Protein AF-A0A957NR71-F1 (afdb_monomer_lite)

Structure (mmCIF, N/CA/C/O backbone):
data_AF-A0A957NR71-F1
#
_entry.id   AF-A0A957NR71-F1
#
loop_
_atom_site.group_PDB
_atom_site.id
_atom_site.type_symbol
_atom_site.label_atom_id
_atom_site.label_alt_id
_atom_site.label_comp_id
_atom_site.label_asym_id
_atom_site.label_entity_id
_atom_site.label_seq_id
_atom_site.pdbx_PDB_ins_code
_atom_site.Cartn_x
_atom_site.Cartn_y
_atom_site.Cartn_z
_atom_site.occupancy
_atom_site.B_iso_or_equiv
_atom_site.auth_seq_id
_atom_site.auth_comp_id
_atom_site.auth_asym_id
_atom_site.auth_atom_id
_atom_site.pdbx_PDB_model_num
ATOM 1 N N . GLY A 1 1 ? 24.759 -3.465 -72.341 1.00 40.12 1 GLY A N 1
ATOM 2 C CA . GLY A 1 1 ? 25.547 -2.951 -71.209 1.00 40.12 1 GLY A CA 1
ATOM 3 C C . GLY A 1 1 ? 24.730 -1.891 -70.514 1.00 40.12 1 GLY A C 1
ATOM 4 O O . GLY A 1 1 ? 24.285 -0.972 -71.186 1.00 40.12 1 GLY A O 1
ATOM 5 N N . ASN A 1 2 ? 24.469 -2.071 -69.220 1.00 35.75 2 ASN A N 1
ATOM 6 C CA . ASN A 1 2 ? 23.725 -1.130 -68.383 1.00 35.75 2 ASN A CA 1
ATOM 7 C C . ASN A 1 2 ? 24.600 0.090 -68.054 1.00 35.75 2 ASN A C 1
ATOM 9 O O . ASN A 1 2 ? 25.720 -0.088 -67.586 1.00 35.75 2 ASN A O 1
ATOM 13 N N . GLY A 1 3 ? 24.072 1.302 -68.235 1.00 39.28 3 GLY A N 1
ATOM 14 C CA . GLY A 1 3 ? 24.630 2.541 -67.687 1.00 39.28 3 GLY A CA 1
ATOM 15 C C . GLY A 1 3 ? 23.554 3.237 -66.857 1.00 39.28 3 GLY A C 1
ATOM 16 O O . GLY A 1 3 ? 22.560 3.696 -67.410 1.00 39.28 3 GLY A O 1
ATOM 17 N N . GLN A 1 4 ? 23.707 3.208 -65.532 1.00 45.47 4 GLN A N 1
ATOM 18 C CA . GLN A 1 4 ? 22.752 3.729 -64.554 1.00 45.47 4 GLN A CA 1
ATOM 19 C C . GLN A 1 4 ? 22.845 5.252 -64.398 1.00 45.47 4 GLN A C 1
ATOM 21 O O . GLN A 1 4 ? 23.908 5.856 -64.508 1.00 45.47 4 GLN A O 1
ATOM 26 N N . ASN A 1 5 ? 21.675 5.823 -64.127 1.00 45.16 5 ASN A N 1
ATOM 27 C CA . ASN A 1 5 ? 21.348 7.236 -64.038 1.00 45.16 5 ASN A CA 1
ATOM 28 C C . ASN A 1 5 ? 21.667 7.850 -62.662 1.00 45.16 5 ASN A C 1
ATOM 30 O O . ASN A 1 5 ? 21.462 7.205 -61.639 1.00 45.16 5 ASN A O 1
ATOM 34 N N . GLY A 1 6 ? 22.044 9.134 -62.681 1.00 41.41 6 GLY A N 1
ATOM 35 C CA . GLY A 1 6 ? 21.595 10.195 -61.763 1.00 41.41 6 GLY A CA 1
ATOM 36 C C . GLY A 1 6 ? 21.747 9.995 -60.252 1.00 41.41 6 GLY A C 1
ATOM 37 O O . GLY A 1 6 ? 20.834 9.513 -59.588 1.00 41.41 6 GLY A O 1
ATOM 38 N N . VAL A 1 7 ? 22.834 10.524 -59.687 1.00 47.12 7 VAL A N 1
ATOM 39 C CA . VAL A 1 7 ? 22.955 10.807 -58.248 1.00 47.12 7 VAL A CA 1
ATOM 40 C C . VAL A 1 7 ? 22.204 12.100 -57.900 1.00 47.12 7 VAL A C 1
ATOM 42 O O . VAL A 1 7 ? 22.703 13.200 -58.116 1.00 47.12 7 VAL A O 1
ATOM 45 N N . ASN A 1 8 ? 20.989 11.971 -57.361 1.00 46.91 8 ASN A N 1
ATOM 46 C CA . ASN A 1 8 ? 20.320 13.046 -56.626 1.00 46.91 8 ASN A CA 1
ATOM 47 C C . ASN A 1 8 ? 20.727 12.942 -55.153 1.00 46.91 8 ASN A C 1
ATOM 49 O O . ASN A 1 8 ? 20.275 12.047 -54.438 1.00 46.91 8 ASN A O 1
ATOM 53 N N . GLY A 1 9 ? 21.602 13.851 -54.724 1.00 48.91 9 GLY A N 1
ATOM 54 C CA . GLY A 1 9 ? 21.964 14.037 -53.325 1.00 48.91 9 GLY A CA 1
ATOM 55 C C . GLY A 1 9 ? 20.762 14.544 -52.540 1.00 48.91 9 GLY A C 1
ATOM 56 O O . GLY A 1 9 ? 20.381 15.705 -52.651 1.00 48.91 9 GLY A O 1
ATOM 57 N N . ASN A 1 10 ? 20.170 13.652 -51.754 1.00 46.59 10 ASN A N 1
ATOM 58 C CA . ASN A 1 10 ? 19.186 13.980 -50.735 1.00 46.59 10 ASN A CA 1
ATOM 59 C C . ASN A 1 10 ? 19.674 13.367 -49.413 1.00 46.59 10 ASN A C 1
ATOM 61 O O . ASN A 1 10 ? 19.069 12.448 -48.868 1.00 46.59 10 ASN A O 1
ATOM 65 N N . GLU A 1 11 ? 20.822 13.839 -48.919 1.00 46.12 11 GLU A N 1
ATOM 66 C CA . GLU A 1 11 ? 21.321 13.523 -47.574 1.00 46.12 11 GLU A CA 1
ATOM 67 C C . GLU A 1 11 ? 20.534 14.344 -46.548 1.00 46.12 11 GLU A C 1
ATOM 69 O O . GLU A 1 11 ? 20.989 15.330 -45.972 1.00 46.12 11 GLU A O 1
ATOM 74 N N . SER A 1 12 ? 19.282 13.935 -46.362 1.00 50.47 12 SER A N 1
ATOM 75 C CA . SER A 1 12 ? 18.466 14.357 -45.234 1.00 50.47 12 SER A CA 1
ATOM 76 C C . SER A 1 12 ? 18.948 13.618 -43.987 1.00 50.47 12 SER A C 1
ATOM 78 O O . SER A 1 12 ? 18.717 12.423 -43.843 1.00 50.47 12 SER A O 1
ATOM 80 N N . ALA A 1 13 ? 19.640 14.361 -43.125 1.00 52.66 13 ALA A N 1
ATOM 81 C CA . ALA A 1 13 ? 19.709 14.217 -41.673 1.00 52.66 13 ALA A CA 1
ATOM 82 C C . ALA A 1 13 ? 19.408 12.814 -41.102 1.00 52.66 13 ALA A C 1
ATOM 84 O O . ALA A 1 13 ? 18.281 12.531 -40.690 1.00 52.66 13 ALA A O 1
ATOM 85 N N . ASP A 1 14 ? 20.447 11.989 -40.933 1.00 45.03 14 ASP A N 1
ATOM 86 C CA . ASP A 1 14 ? 20.426 10.918 -39.931 1.00 45.03 14 ASP A CA 1
ATOM 87 C C . ASP A 1 14 ? 20.508 11.558 -38.537 1.00 45.03 14 ASP A C 1
ATOM 89 O O . ASP A 1 14 ? 21.548 11.637 -37.885 1.00 45.03 14 ASP A O 1
ATOM 93 N N . ASN A 1 15 ? 19.375 12.084 -38.078 1.00 49.25 15 ASN A N 1
ATOM 94 C CA . ASN A 1 15 ? 19.138 12.253 -36.660 1.00 49.25 15 ASN A CA 1
ATOM 95 C C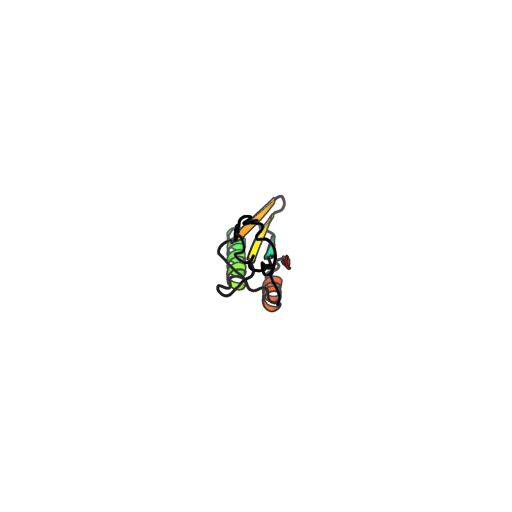 . ASN A 1 15 ? 18.816 10.854 -36.124 1.00 49.25 15 ASN A C 1
ATOM 97 O O . ASN A 1 15 ? 17.650 10.478 -35.996 1.00 49.25 15 ASN A O 1
ATOM 101 N N . GLY A 1 16 ? 19.865 10.069 -35.863 1.00 42.72 16 GLY A N 1
ATOM 102 C CA . GLY A 1 16 ? 19.822 8.739 -35.259 1.00 42.72 16 GLY A CA 1
ATOM 103 C C . GLY A 1 16 ? 19.313 8.753 -33.812 1.00 42.72 16 GLY A C 1
ATOM 104 O O . GLY A 1 16 ? 19.928 8.192 -32.906 1.00 42.72 16 GLY A O 1
ATOM 105 N N . SER A 1 17 ? 18.152 9.361 -33.576 1.00 51.25 17 SER A N 1
ATOM 106 C CA . SER A 1 17 ? 17.313 9.202 -32.393 1.00 51.25 17 SER A CA 1
ATOM 107 C C . SER A 1 17 ? 16.616 7.841 -32.458 1.00 51.25 17 SER A C 1
ATOM 109 O O . SER A 1 17 ? 15.400 7.720 -32.528 1.00 51.25 17 SER A O 1
ATOM 111 N N . SER A 1 18 ? 17.412 6.775 -32.465 1.00 50.53 18 SER A N 1
ATOM 112 C CA . SER A 1 18 ? 16.949 5.395 -32.327 1.00 50.53 18 SER A CA 1
ATOM 113 C C . SER A 1 18 ? 17.766 4.671 -31.264 1.00 50.53 18 SER A C 1
ATOM 115 O O . SER A 1 18 ? 18.133 3.506 -31.401 1.00 50.53 18 SER A O 1
ATOM 117 N N . ARG A 1 19 ? 17.945 5.311 -30.100 1.00 51.38 19 ARG A N 1
ATOM 118 C CA . ARG A 1 19 ? 18.028 4.548 -28.846 1.00 51.38 19 ARG A CA 1
ATOM 119 C C . ARG A 1 19 ? 16.631 4.064 -28.501 1.00 51.38 19 ARG A C 1
ATOM 121 O O . ARG A 1 19 ? 15.983 4.585 -27.603 1.00 51.38 19 ARG A O 1
ATOM 128 N N . LYS A 1 20 ? 16.195 3.091 -29.308 1.00 49.88 20 LYS A N 1
ATOM 129 C CA . LYS A 1 20 ? 15.312 1.977 -28.982 1.00 49.88 20 LYS A CA 1
ATOM 130 C C . LYS A 1 20 ? 14.613 2.243 -27.661 1.00 49.88 20 LYS A C 1
ATOM 132 O O . LYS A 1 20 ? 15.156 1.890 -26.614 1.00 49.88 20 LYS A O 1
ATOM 137 N N . GLY A 1 21 ? 13.463 2.919 -27.740 1.00 48.00 21 GLY A N 1
ATOM 138 C CA . GLY A 1 21 ? 12.513 3.013 -26.645 1.00 48.00 21 GLY A CA 1
ATOM 139 C C . GLY A 1 21 ? 12.366 1.602 -26.115 1.00 48.00 21 GLY A C 1
ATOM 140 O O . GLY A 1 21 ? 11.771 0.737 -26.760 1.00 48.00 21 GLY A O 1
ATOM 141 N N . ARG A 1 22 ? 13.078 1.331 -25.019 1.00 52.97 22 ARG A N 1
ATOM 142 C CA . ARG A 1 22 ? 13.051 0.058 -24.327 1.00 52.97 22 ARG A CA 1
ATOM 143 C C . ARG A 1 22 ? 11.589 -0.060 -23.998 1.00 52.97 22 ARG A C 1
ATOM 145 O O . ARG A 1 22 ? 11.142 0.755 -23.198 1.00 52.97 22 ARG A O 1
ATOM 152 N N . LYS A 1 23 ? 10.864 -0.947 -24.705 1.00 50.12 23 LYS A N 1
ATOM 153 C CA . LYS A 1 23 ? 9.464 -1.279 -24.426 1.00 50.12 23 LYS A CA 1
ATOM 154 C C . LYS A 1 23 ? 9.343 -1.168 -22.924 1.00 50.12 23 LYS A C 1
ATOM 156 O O . LYS A 1 23 ? 10.013 -1.935 -22.226 1.00 50.12 23 LYS A O 1
ATOM 161 N N . THR A 1 24 ? 8.672 -0.122 -22.455 1.00 54.69 24 THR A N 1
ATOM 162 C CA . THR A 1 24 ? 8.422 0.053 -21.039 1.00 54.69 24 THR A CA 1
ATOM 163 C C . THR A 1 24 ? 7.587 -1.164 -20.735 1.00 54.69 24 THR A C 1
ATOM 165 O O . THR A 1 24 ? 6.428 -1.232 -21.122 1.00 54.69 24 THR A O 1
ATOM 168 N N . VAL A 1 25 ? 8.227 -2.216 -20.230 1.00 57.06 25 VAL A N 1
ATOM 169 C CA . VAL A 1 25 ? 7.516 -3.342 -19.651 1.00 57.06 25 VAL A CA 1
ATOM 170 C C . VAL A 1 25 ? 6.668 -2.639 -18.616 1.00 57.06 25 VAL A C 1
ATOM 172 O O . VAL A 1 25 ? 7.264 -2.016 -17.740 1.00 57.06 25 VAL A O 1
ATOM 175 N N . ASN A 1 26 ? 5.355 -2.550 -18.846 1.00 58.75 26 ASN A N 1
ATOM 176 C CA . ASN A 1 26 ? 4.441 -1.774 -18.019 1.00 58.75 26 ASN A CA 1
ATOM 177 C C . ASN A 1 26 ? 4.694 -2.204 -16.577 1.00 58.75 26 ASN A C 1
ATOM 179 O O . ASN A 1 26 ? 4.303 -3.305 -16.190 1.00 58.75 26 ASN A O 1
ATOM 183 N N . ALA A 1 27 ? 5.480 -1.409 -15.851 1.00 68.25 27 ALA A N 1
ATOM 184 C CA . ALA A 1 27 ? 5.894 -1.746 -14.509 1.00 68.25 27 ALA A CA 1
ATOM 185 C C . ALA A 1 27 ? 4.629 -1.579 -13.694 1.00 68.25 27 ALA A C 1
ATOM 187 O O . ALA A 1 27 ? 4.141 -0.456 -13.541 1.00 68.25 27 ALA A O 1
ATOM 188 N N . ARG A 1 28 ? 4.055 -2.710 -13.289 1.00 82.50 28 ARG A N 1
ATOM 189 C CA . ARG A 1 28 ? 2.802 -2.712 -12.555 1.00 82.50 28 ARG A CA 1
ATOM 190 C C . ARG A 1 28 ? 3.030 -1.944 -11.267 1.00 82.50 28 ARG A C 1
ATOM 192 O O . ARG A 1 28 ? 4.109 -2.028 -10.670 1.00 82.50 28 ARG A O 1
ATOM 199 N N . THR A 1 29 ? 2.046 -1.155 -10.871 1.00 84.94 29 THR A N 1
ATOM 200 C CA . THR A 1 29 ? 2.133 -0.385 -9.635 1.00 84.94 29 THR A CA 1
ATOM 201 C C . THR A 1 29 ? 1.164 -0.969 -8.628 1.00 84.94 29 THR A C 1
ATOM 203 O O . THR A 1 29 ? -0.048 -0.929 -8.811 1.00 84.94 29 THR A O 1
ATOM 206 N N . LEU A 1 30 ? 1.710 -1.520 -7.548 1.00 87.69 30 LEU A N 1
ATOM 207 C CA . LEU A 1 30 ? 0.931 -2.009 -6.423 1.00 87.69 30 LEU A CA 1
ATOM 208 C C . LEU A 1 30 ? 0.519 -0.827 -5.545 1.00 87.69 30 LEU A C 1
ATOM 210 O O . LEU A 1 30 ? 1.366 -0.161 -4.952 1.00 87.69 30 LEU A O 1
ATOM 214 N N . GLN A 1 31 ? -0.772 -0.556 -5.446 1.00 89.94 31 GLN A N 1
ATOM 215 C CA . GLN A 1 31 ? -1.322 0.407 -4.505 1.00 89.94 31 GLN A CA 1
ATOM 216 C C . GLN A 1 31 ? -1.838 -0.335 -3.273 1.00 89.94 31 GLN A C 1
ATOM 218 O O . GLN A 1 31 ? -2.770 -1.129 -3.369 1.00 89.94 31 GLN A O 1
ATOM 223 N N . ILE A 1 32 ? -1.235 -0.056 -2.118 1.00 89.38 32 ILE A N 1
ATOM 224 C CA . ILE A 1 32 ? -1.654 -0.598 -0.828 1.00 89.38 32 ILE A CA 1
ATOM 225 C C . ILE A 1 32 ? -2.346 0.512 -0.051 1.00 89.38 32 ILE A C 1
ATOM 227 O O . ILE A 1 32 ? -1.690 1.460 0.371 1.00 89.38 32 ILE A O 1
ATOM 231 N N . THR A 1 33 ? -3.649 0.398 0.169 1.00 89.25 33 THR A N 1
ATOM 232 C CA . THR A 1 33 ? -4.428 1.376 0.929 1.00 89.25 33 THR A CA 1
ATOM 233 C C . THR A 1 33 ? -4.784 0.810 2.293 1.00 89.25 33 THR A C 1
ATOM 235 O O . THR A 1 33 ? -5.337 -0.282 2.395 1.00 89.25 33 THR A O 1
ATOM 238 N N . PHE A 1 34 ? -4.525 1.549 3.370 1.00 88.12 34 PHE A N 1
ATOM 239 C CA . PHE A 1 34 ? -5.024 1.158 4.686 1.00 88.12 34 PHE A CA 1
ATOM 240 C C . PHE A 1 34 ? -5.516 2.340 5.509 1.00 88.12 34 PHE A C 1
ATOM 242 O O . PHE A 1 34 ? -5.036 3.468 5.387 1.00 88.12 34 PHE A O 1
ATOM 249 N N . GLN A 1 35 ? -6.512 2.061 6.348 1.00 85.19 35 GLN A N 1
ATOM 250 C CA . GLN A 1 35 ? -7.142 3.044 7.220 1.00 85.19 35 GLN A CA 1
ATOM 251 C C . GLN A 1 35 ? -6.259 3.304 8.441 1.00 85.19 35 GLN A C 1
ATOM 253 O O . GLN A 1 35 ? -5.894 2.374 9.169 1.00 85.19 35 GLN A O 1
ATOM 258 N N . ARG A 1 36 ? -5.940 4.578 8.678 1.00 80.75 36 ARG A N 1
ATOM 259 C CA . ARG A 1 36 ? -5.246 5.018 9.886 1.00 80.75 36 ARG A CA 1
ATOM 260 C C . ARG A 1 36 ? -6.099 4.704 11.101 1.00 80.75 36 ARG A C 1
ATOM 262 O O . ARG A 1 36 ? -7.265 5.077 11.180 1.00 80.75 36 ARG A O 1
ATOM 269 N N . THR A 1 37 ? -5.487 4.057 12.080 1.00 73.69 37 THR A N 1
ATOM 270 C CA . THR A 1 37 ? -6.164 3.671 13.326 1.00 73.69 37 THR A CA 1
ATOM 271 C C . THR A 1 37 ? -6.230 4.806 14.349 1.00 73.69 37 THR A C 1
ATOM 273 O O . THR A 1 37 ? -6.771 4.629 15.436 1.00 73.69 37 THR A O 1
ATOM 276 N N . GLY A 1 38 ? -5.644 5.964 14.029 1.00 74.00 38 GLY A N 1
ATOM 277 C CA . GLY A 1 38 ? -5.480 7.088 14.954 1.00 74.00 38 GLY A CA 1
ATOM 278 C C . GLY A 1 38 ? -4.298 6.917 15.913 1.00 74.00 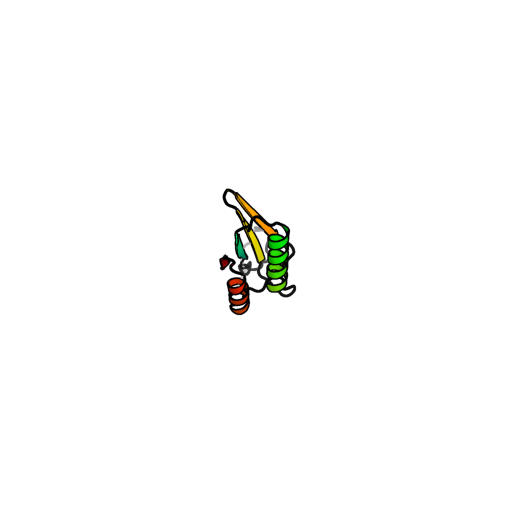38 GLY A C 1
ATOM 279 O O . GLY A 1 38 ? -3.939 7.864 16.606 1.00 74.00 38 GLY A O 1
ATOM 280 N N . ASN A 1 39 ? -3.644 5.751 15.914 1.00 83.00 39 ASN A N 1
ATOM 281 C CA . ASN A 1 39 ? -2.439 5.489 16.688 1.00 83.00 39 ASN A CA 1
ATOM 282 C C . ASN A 1 39 ? -1.222 5.428 15.751 1.00 83.00 39 ASN A C 1
ATOM 284 O O . ASN A 1 39 ? -1.034 4.461 15.012 1.00 83.00 39 ASN A O 1
ATOM 288 N N . LEU A 1 40 ? -0.393 6.476 15.802 1.00 82.25 40 LEU A N 1
ATOM 289 C CA . LEU A 1 40 ? 0.772 6.634 14.930 1.00 82.25 40 LEU A CA 1
ATOM 290 C C . LEU A 1 40 ? 1.763 5.473 15.061 1.00 82.25 40 LEU A C 1
ATOM 292 O O . LEU A 1 40 ? 2.322 5.043 14.058 1.00 82.25 40 LEU A O 1
ATOM 296 N N . GLU A 1 41 ? 1.977 4.955 16.270 1.00 86.25 41 GLU A N 1
ATOM 297 C CA . GLU A 1 41 ? 2.919 3.858 16.507 1.00 86.25 41 GLU A CA 1
ATOM 298 C C . GLU A 1 41 ? 2.429 2.565 15.856 1.00 86.25 41 GLU A C 1
ATOM 300 O O . GLU A 1 41 ? 3.194 1.895 15.162 1.00 86.25 41 GLU A O 1
ATOM 305 N N . ARG A 1 42 ? 1.131 2.260 15.987 1.00 84.81 42 ARG A N 1
ATOM 306 C CA . ARG A 1 42 ? 0.508 1.120 15.295 1.00 84.81 42 ARG A CA 1
ATOM 307 C C . ARG A 1 42 ? 0.529 1.277 13.784 1.00 84.81 42 ARG A C 1
ATOM 309 O O . ARG A 1 42 ? 0.858 0.319 13.090 1.00 84.81 42 ARG A O 1
ATOM 316 N N . ASP A 1 43 ? 0.189 2.460 13.276 1.00 84.31 43 ASP A N 1
ATOM 317 C CA . ASP A 1 43 ? 0.208 2.730 11.836 1.00 84.31 43 ASP A CA 1
ATOM 318 C C . ASP A 1 43 ? 1.637 2.574 11.285 1.00 84.31 43 ASP A C 1
ATOM 320 O O . ASP A 1 43 ? 1.833 1.978 10.228 1.00 84.31 43 ASP A O 1
ATOM 324 N N . LYS A 1 44 ? 2.651 3.034 12.028 1.00 85.44 44 LYS A N 1
ATOM 325 C CA . LYS A 1 44 ? 4.066 2.913 11.658 1.00 85.44 44 LYS A CA 1
ATOM 326 C C . LYS A 1 44 ? 4.551 1.463 11.703 1.00 85.44 44 LYS A C 1
ATOM 328 O O . LYS A 1 44 ? 5.281 1.055 10.805 1.00 85.44 44 LYS A O 1
ATOM 333 N N . PHE A 1 45 ? 4.130 0.686 12.703 1.00 87.31 45 PHE A N 1
ATOM 334 C CA . PHE A 1 45 ? 4.442 -0.742 12.794 1.00 87.31 45 PHE A CA 1
ATOM 335 C C . PHE A 1 45 ? 3.824 -1.521 11.629 1.00 87.31 45 PHE A C 1
ATOM 337 O O . PHE A 1 45 ? 4.527 -2.251 10.939 1.00 87.31 45 PHE A O 1
ATOM 344 N N . ARG A 1 46 ? 2.542 -1.281 11.330 1.00 85.69 46 ARG A N 1
ATOM 345 C CA . ARG A 1 46 ? 1.864 -1.880 10.171 1.00 85.69 46 ARG A CA 1
ATOM 346 C C . ARG A 1 46 ? 2.532 -1.503 8.860 1.00 85.69 46 ARG A C 1
ATOM 348 O O . ARG A 1 46 ? 2.771 -2.367 8.030 1.00 85.69 46 ARG A O 1
ATOM 355 N N . LEU A 1 47 ? 2.867 -0.227 8.680 1.00 86.06 47 LEU A N 1
ATOM 356 C CA . LEU A 1 47 ? 3.560 0.238 7.482 1.00 86.06 47 LEU A CA 1
ATOM 357 C C . LEU A 1 47 ? 4.926 -0.435 7.322 1.00 86.06 47 LEU A C 1
ATOM 359 O O . LEU A 1 47 ? 5.304 -0.779 6.208 1.00 86.06 47 LEU A O 1
ATOM 363 N N . ARG A 1 48 ? 5.648 -0.638 8.431 1.00 87.31 48 ARG A N 1
ATOM 364 C CA . ARG A 1 48 ? 6.920 -1.363 8.455 1.00 87.31 48 ARG A CA 1
ATOM 365 C C . ARG A 1 48 ? 6.734 -2.824 8.044 1.00 87.31 48 ARG A C 1
ATOM 367 O O . ARG A 1 48 ? 7.492 -3.270 7.197 1.00 87.31 48 ARG A O 1
ATOM 374 N N . GLU A 1 49 ? 5.741 -3.528 8.590 1.00 88.81 49 GLU A N 1
ATOM 375 C CA . GLU A 1 49 ? 5.432 -4.914 8.198 1.00 88.81 49 GLU A CA 1
ATOM 376 C C . GLU A 1 49 ? 5.054 -5.018 6.720 1.00 88.81 49 GLU A C 1
ATOM 378 O O . GLU A 1 49 ? 5.626 -5.821 5.993 1.00 88.81 49 GLU A O 1
ATOM 383 N N . ILE A 1 50 ? 4.142 -4.159 6.252 1.00 87.38 50 ILE A N 1
ATOM 384 C CA . ILE A 1 50 ? 3.739 -4.100 4.842 1.00 87.38 50 ILE A CA 1
ATOM 385 C C . ILE A 1 50 ? 4.968 -3.887 3.963 1.00 87.38 50 ILE A C 1
ATOM 387 O O . ILE A 1 50 ? 5.151 -4.608 2.988 1.00 87.38 50 ILE A O 1
ATOM 391 N N . HIS A 1 51 ? 5.808 -2.909 4.314 1.00 86.50 51 HIS A N 1
ATOM 392 C CA . HIS A 1 51 ? 7.034 -2.616 3.586 1.00 86.50 51 HIS A CA 1
ATOM 393 C C . HIS A 1 51 ? 7.975 -3.821 3.564 1.00 86.50 51 HIS A C 1
ATOM 395 O O . HIS A 1 51 ? 8.495 -4.136 2.508 1.00 86.50 51 HIS A O 1
ATOM 401 N N . ASP A 1 52 ? 8.190 -4.503 4.687 1.00 86.88 52 ASP A N 1
ATOM 402 C CA . ASP A 1 52 ? 9.066 -5.679 4.759 1.00 86.88 52 ASP A CA 1
ATOM 403 C C . ASP A 1 52 ? 8.572 -6.828 3.862 1.00 86.88 52 ASP A C 1
ATOM 405 O O . ASP A 1 52 ? 9.361 -7.471 3.175 1.00 86.88 52 ASP A O 1
ATOM 409 N N . ILE A 1 53 ? 7.250 -7.012 3.785 1.00 86.94 53 ILE A N 1
ATOM 410 C CA . ILE A 1 53 ? 6.607 -8.031 2.947 1.00 86.94 53 ILE A CA 1
ATOM 411 C C . ILE A 1 53 ? 6.689 -7.681 1.452 1.00 86.94 53 ILE A C 1
ATOM 413 O O . ILE A 1 53 ? 6.959 -8.557 0.628 1.00 86.94 53 ILE A O 1
ATOM 417 N N . ILE A 1 54 ? 6.442 -6.419 1.073 1.00 86.00 54 ILE A N 1
ATOM 418 C CA . ILE A 1 54 ? 6.407 -6.000 -0.343 1.00 86.00 54 ILE A CA 1
ATOM 419 C C . ILE A 1 54 ? 7.774 -5.618 -0.902 1.00 86.00 54 ILE A C 1
ATOM 421 O O . ILE A 1 54 ? 7.979 -5.744 -2.112 1.00 86.00 54 ILE A O 1
ATOM 425 N N . ALA A 1 55 ? 8.696 -5.134 -0.071 1.00 83.81 55 ALA A N 1
ATOM 426 C CA . ALA A 1 55 ? 9.994 -4.668 -0.525 1.00 83.81 55 ALA A CA 1
ATOM 427 C C . ALA A 1 55 ? 10.822 -5.866 -0.980 1.00 83.81 55 ALA A C 1
ATOM 429 O O . ALA A 1 55 ? 11.335 -6.653 -0.187 1.00 83.81 55 ALA A O 1
ATOM 430 N N . ASN A 1 56 ? 10.979 -5.985 -2.295 1.00 80.44 56 ASN A N 1
ATOM 431 C CA . ASN A 1 56 ? 11.841 -6.985 -2.889 1.00 80.44 56 ASN A CA 1
ATOM 432 C C . ASN A 1 56 ? 12.908 -6.274 -3.724 1.00 80.44 56 ASN A C 1
ATOM 434 O O . ASN A 1 56 ? 12.583 -5.743 -4.788 1.00 80.44 56 ASN A O 1
ATOM 438 N N . PRO A 1 57 ? 14.193 -6.318 -3.331 1.00 70.19 57 PRO A N 1
ATOM 439 C CA . PRO A 1 57 ? 15.269 -5.690 -4.099 1.00 70.19 57 PRO A CA 1
ATOM 440 C C . PRO A 1 57 ? 15.468 -6.328 -5.483 1.00 70.19 57 PRO A C 1
ATOM 442 O O . PRO A 1 57 ? 16.112 -5.745 -6.351 1.00 70.19 57 PRO A O 1
ATOM 445 N N . ARG A 1 58 ? 14.920 -7.531 -5.712 1.00 75.44 58 ARG A N 1
ATOM 446 C CA . ARG A 1 58 ? 14.876 -8.182 -7.034 1.00 75.44 58 ARG A CA 1
ATOM 447 C C . ARG 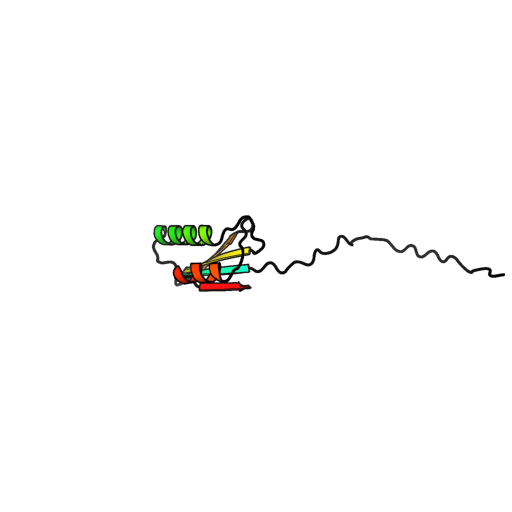A 1 58 ? 13.614 -7.856 -7.835 1.00 75.44 58 ARG A C 1
ATOM 449 O O . ARG A 1 58 ? 13.465 -8.341 -8.958 1.00 75.44 58 ARG A O 1
ATOM 456 N N . GLY A 1 59 ? 12.712 -7.073 -7.255 1.00 76.75 59 GLY A N 1
ATOM 457 C CA . GLY A 1 59 ? 11.476 -6.634 -7.870 1.00 76.75 59 GLY A CA 1
ATOM 458 C C . GLY A 1 59 ? 11.697 -5.733 -9.077 1.00 76.75 59 GLY A C 1
ATOM 459 O O . GLY A 1 59 ? 12.732 -5.086 -9.227 1.00 76.75 59 GLY A O 1
ATOM 460 N N . ARG A 1 60 ? 10.707 -5.719 -9.967 1.00 81.19 60 ARG A N 1
ATOM 461 C CA . ARG A 1 60 ? 10.640 -4.808 -11.123 1.00 81.19 60 ARG A CA 1
ATOM 462 C C . ARG A 1 60 ? 9.390 -3.939 -11.099 1.00 81.19 60 ARG A C 1
ATOM 464 O O . ARG A 1 60 ? 9.302 -2.993 -11.878 1.00 81.19 60 ARG A O 1
ATOM 471 N N . ASP A 1 61 ? 8.449 -4.271 -10.224 1.00 86.06 61 ASP A N 1
ATOM 472 C CA . ASP A 1 61 ? 7.197 -3.560 -10.049 1.00 86.06 61 ASP A CA 1
ATOM 473 C C . ASP A 1 61 ? 7.389 -2.436 -9.037 1.00 86.06 61 ASP A C 1
ATOM 475 O O . ASP A 1 61 ? 8.277 -2.484 -8.181 1.00 86.06 61 ASP A O 1
ATOM 479 N N . ARG A 1 62 ? 6.557 -1.408 -9.138 1.00 87.25 62 ARG A N 1
ATOM 480 C CA . ARG A 1 62 ? 6.548 -0.301 -8.182 1.00 87.25 62 ARG A CA 1
ATOM 481 C C . ARG A 1 62 ? 5.471 -0.537 -7.144 1.00 87.25 62 ARG A C 1
ATOM 483 O O . ARG A 1 62 ? 4.529 -1.291 -7.375 1.00 87.25 62 ARG A O 1
ATOM 490 N N . PHE A 1 63 ? 5.581 0.151 -6.017 1.00 88.25 63 PHE A N 1
ATOM 491 C CA . PHE A 1 63 ? 4.510 0.179 -5.038 1.00 88.25 63 PHE A CA 1
ATOM 492 C C . PHE A 1 63 ? 4.325 1.569 -4.438 1.00 88.25 63 PHE A C 1
ATOM 494 O O . PHE A 1 63 ? 5.245 2.387 -4.383 1.00 88.25 63 PHE A O 1
ATOM 501 N N . GLN A 1 64 ? 3.102 1.835 -3.997 1.00 89.50 64 GLN A N 1
ATOM 502 C CA . GLN A 1 64 ? 2.730 3.036 -3.270 1.00 89.50 64 GLN A CA 1
ATOM 503 C C . GLN A 1 64 ? 1.846 2.649 -2.087 1.00 89.50 64 GLN A C 1
ATOM 505 O O . GLN A 1 64 ? 1.001 1.761 -2.192 1.00 89.50 64 GLN A O 1
ATOM 510 N N . ILE A 1 65 ? 2.037 3.331 -0.964 1.00 88.75 65 ILE A N 1
ATOM 511 C CA . ILE A 1 65 ? 1.250 3.110 0.248 1.00 88.75 65 ILE A CA 1
ATOM 512 C C . ILE A 1 65 ? 0.348 4.319 0.466 1.00 88.75 65 ILE A C 1
ATOM 514 O O . ILE A 1 65 ? 0.820 5.448 0.564 1.00 88.75 65 ILE A O 1
ATOM 518 N N . VAL A 1 66 ? -0.956 4.092 0.549 1.00 89.19 66 VAL A N 1
ATOM 519 C CA . VAL A 1 66 ? -1.977 5.115 0.756 1.00 89.19 66 VAL A CA 1
ATOM 520 C C . VAL A 1 66 ? -2.542 4.972 2.164 1.00 89.19 66 VAL A C 1
ATOM 522 O O . VAL A 1 66 ? -3.257 4.030 2.491 1.00 89.19 66 VAL A O 1
ATOM 525 N N . LEU A 1 67 ? -2.222 5.936 3.015 1.00 88.06 67 LEU A N 1
ATOM 526 C CA . LEU A 1 67 ? -2.774 6.061 4.356 1.00 88.06 67 LEU A CA 1
ATOM 527 C C . LEU A 1 67 ? -4.072 6.854 4.270 1.00 88.06 67 LEU A C 1
ATOM 529 O O . LEU A 1 67 ? -4.038 8.082 4.182 1.00 88.06 67 LEU A O 1
ATOM 533 N N . ALA A 1 68 ? -5.207 6.168 4.295 1.00 86.69 68 ALA A N 1
ATOM 534 C CA . ALA A 1 68 ? -6.512 6.810 4.331 1.00 86.69 68 ALA A CA 1
ATOM 535 C C . ALA A 1 68 ? -6.886 7.195 5.772 1.00 86.69 68 ALA A C 1
ATOM 537 O O . ALA A 1 68 ? -6.668 6.439 6.715 1.00 86.69 68 ALA A O 1
ATOM 538 N N . ASN A 1 69 ? -7.430 8.392 5.949 1.00 83.56 69 ASN A N 1
ATOM 539 C CA . ASN A 1 69 ? -7.977 8.920 7.193 1.00 83.56 69 ASN A CA 1
ATOM 540 C C . ASN A 1 69 ? -9.401 9.431 6.926 1.00 83.56 69 ASN A C 1
ATOM 542 O O . ASN A 1 69 ? -9.778 9.646 5.776 1.00 83.56 69 ASN A O 1
ATOM 546 N N . SER A 1 70 ? -10.159 9.704 7.988 1.00 78.19 70 SER A N 1
ATOM 547 C CA . SER A 1 70 ? -11.567 10.127 7.924 1.00 78.19 70 SER A CA 1
ATOM 548 C C . SER A 1 70 ? -11.821 11.358 7.032 1.00 78.19 70 SER A C 1
ATOM 550 O O . SER A 1 70 ? -12.910 11.522 6.493 1.00 78.19 70 SER A O 1
ATOM 552 N N . SER A 1 71 ? -10.817 12.222 6.829 1.00 80.62 71 SER A N 1
ATOM 553 C CA . SER A 1 71 ? -10.939 13.409 5.960 1.00 80.62 71 SER A CA 1
ATOM 554 C C . SER A 1 71 ? -9.823 13.573 4.928 1.00 80.62 71 SER A C 1
ATOM 556 O O . SER A 1 71 ? -9.875 14.503 4.129 1.00 80.62 71 SER A O 1
ATOM 558 N N . SER A 1 72 ? -8.793 12.726 4.932 1.00 83.25 72 SER A N 1
ATOM 559 C CA . SER A 1 72 ? -7.643 12.899 4.040 1.00 83.25 72 SER A CA 1
ATOM 560 C C . SER A 1 72 ? -6.909 11.593 3.784 1.00 83.25 72 SER A C 1
ATOM 562 O O . SER A 1 72 ? -6.855 10.721 4.641 1.00 83.25 72 SER A O 1
ATOM 564 N N . SER A 1 73 ? -6.306 11.460 2.607 1.00 86.50 73 SER A N 1
ATOM 565 C CA . SER A 1 73 ? -5.448 10.324 2.271 1.00 86.50 73 SER A CA 1
ATOM 566 C C . SER A 1 73 ? -4.040 10.802 1.954 1.00 86.50 73 SER A C 1
ATOM 568 O O . SER A 1 73 ? -3.864 11.681 1.110 1.00 86.50 73 SER A O 1
ATOM 570 N N . ILE A 1 74 ? -3.037 10.211 2.596 1.00 87.31 74 ILE A N 1
ATOM 571 C CA . ILE A 1 74 ? -1.625 10.498 2.336 1.00 87.31 74 ILE A CA 1
ATOM 572 C C . ILE A 1 74 ? -1.076 9.384 1.454 1.00 87.31 74 ILE A C 1
ATOM 574 O O . ILE A 1 74 ? -1.115 8.220 1.843 1.00 87.31 74 ILE A O 1
ATOM 578 N N . ARG A 1 75 ? -0.547 9.734 0.279 1.00 88.12 75 ARG A N 1
ATOM 579 C CA . ARG A 1 75 ? 0.160 8.788 -0.589 1.00 88.12 75 ARG A CA 1
ATOM 580 C C . ARG A 1 75 ? 1.658 8.851 -0.323 1.00 88.12 75 ARG A C 1
ATOM 582 O O . ARG A 1 75 ? 2.257 9.922 -0.358 1.00 88.12 75 ARG A O 1
ATOM 589 N N . LEU A 1 76 ? 2.252 7.692 -0.093 1.00 86.06 76 LEU A N 1
ATOM 590 C CA . LEU A 1 76 ? 3.682 7.480 0.052 1.00 86.06 76 LEU A CA 1
ATOM 591 C C . LEU A 1 76 ? 4.166 6.729 -1.184 1.00 86.06 76 LEU A C 1
ATOM 593 O O . LEU A 1 76 ? 3.872 5.546 -1.364 1.00 86.06 76 LEU A O 1
ATOM 597 N N . GLY A 1 77 ? 4.865 7.447 -2.058 1.00 81.31 77 GLY A N 1
ATOM 598 C CA . GLY A 1 77 ? 5.544 6.861 -3.205 1.00 81.31 77 GLY A CA 1
ATOM 599 C C . GLY A 1 77 ? 6.969 6.482 -2.829 1.00 81.31 77 GLY A C 1
ATOM 600 O O . GLY A 1 77 ? 7.684 7.293 -2.242 1.00 81.31 77 GLY A O 1
ATOM 601 N N . PHE A 1 78 ? 7.384 5.275 -3.202 1.00 80.88 78 PHE A N 1
ATOM 602 C CA . PHE A 1 78 ? 8.744 4.792 -2.993 1.00 8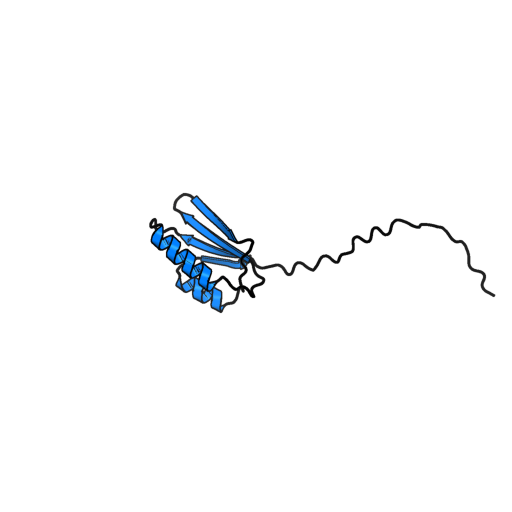0.88 78 PHE A CA 1
ATOM 603 C C . PHE A 1 78 ? 9.453 4.700 -4.350 1.00 80.88 78 PHE A C 1
ATOM 605 O O . PHE A 1 78 ? 9.405 3.666 -5.007 1.00 80.88 78 PHE A O 1
ATOM 612 N N . PRO A 1 79 ? 10.073 5.790 -4.840 1.00 74.06 79 PRO A N 1
ATOM 613 C CA . PRO A 1 79 ? 10.673 5.815 -6.176 1.00 74.06 79 PRO A CA 1
ATOM 614 C C . PRO A 1 79 ? 11.928 4.940 -6.305 1.00 74.06 79 PRO A C 1
ATOM 616 O O . PRO A 1 79 ? 12.317 4.612 -7.424 1.00 74.06 79 PRO A O 1
ATOM 619 N N . ASN A 1 80 ? 12.564 4.593 -5.180 1.00 76.94 80 ASN A N 1
ATOM 620 C CA . ASN A 1 80 ? 13.777 3.775 -5.137 1.00 76.94 80 ASN A CA 1
ATOM 621 C C . ASN A 1 80 ? 13.518 2.323 -4.724 1.00 76.94 80 ASN A C 1
ATOM 623 O O . ASN A 1 80 ? 14.405 1.490 -4.904 1.00 76.94 80 ASN A O 1
ATOM 627 N N . ASP A 1 81 ? 12.336 2.020 -4.189 1.00 79.56 81 ASP A N 1
ATOM 628 C CA . ASP A 1 81 ? 11.992 0.671 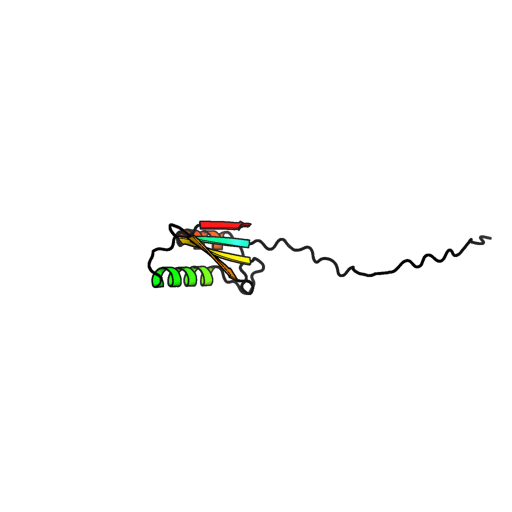-3.765 1.00 79.56 81 ASP A CA 1
ATOM 629 C C . ASP A 1 81 ? 11.125 -0.014 -4.815 1.00 79.56 81 ASP A C 1
ATOM 631 O O . ASP A 1 81 ? 10.288 0.592 -5.490 1.00 79.56 81 ASP A O 1
ATOM 635 N N . TYR A 1 82 ? 11.348 -1.316 -4.942 1.00 85.12 82 TYR A N 1
ATOM 636 C CA . TYR A 1 82 ? 10.675 -2.163 -5.909 1.00 85.12 82 TYR A CA 1
ATOM 637 C C . TYR A 1 82 ? 10.007 -3.336 -5.201 1.00 85.12 82 TYR A C 1
ATOM 639 O O . TYR A 1 82 ? 10.367 -3.727 -4.091 1.00 85.12 82 TYR A O 1
ATOM 647 N N . CYS A 1 83 ? 9.017 -3.903 -5.872 1.00 86.12 83 CYS A N 1
ATOM 648 C CA . CYS A 1 83 ? 8.230 -5.027 -5.406 1.00 86.12 83 CYS A CA 1
ATOM 649 C C . CYS A 1 83 ? 8.126 -6.084 -6.515 1.00 86.12 83 CYS A C 1
ATOM 651 O O . CYS A 1 83 ? 8.489 -5.856 -7.673 1.00 86.12 83 CYS A O 1
ATOM 653 N N . THR A 1 84 ? 7.695 -7.289 -6.155 1.00 87.81 84 THR A N 1
ATOM 654 C CA . THR A 1 84 ? 7.303 -8.334 -7.109 1.00 87.81 84 THR A CA 1
ATOM 655 C C . THR A 1 84 ? 5.853 -8.693 -6.864 1.00 87.81 84 THR A C 1
ATOM 657 O O . THR A 1 84 ? 5.548 -9.429 -5.924 1.00 87.81 84 THR A O 1
ATOM 660 N N . ILE A 1 85 ? 4.958 -8.193 -7.713 1.00 85.81 85 ILE A N 1
ATOM 661 C CA . ILE A 1 85 ? 3.524 -8.436 -7.549 1.00 85.81 85 ILE A CA 1
ATOM 662 C C . ILE A 1 85 ? 3.240 -9.902 -7.874 1.00 85.81 85 ILE A C 1
ATOM 664 O O . ILE A 1 85 ? 3.263 -10.320 -9.030 1.00 85.81 85 ILE A O 1
ATOM 668 N N . SER A 1 86 ? 2.991 -10.686 -6.830 1.00 85.44 86 SER A N 1
ATOM 669 C CA . SER A 1 86 ? 2.692 -12.118 -6.902 1.00 85.44 86 SER A CA 1
ATOM 670 C C . SER A 1 86 ? 1.406 -12.403 -6.136 1.00 85.44 86 SER A C 1
ATOM 672 O O . SER A 1 86 ? 1.112 -11.709 -5.168 1.00 85.44 86 SER A O 1
ATOM 674 N N . GLU A 1 87 ? 0.675 -13.459 -6.486 1.00 85.69 87 GLU A N 1
ATOM 675 C CA . GLU A 1 87 ? -0.541 -13.850 -5.749 1.00 85.69 87 GLU A CA 1
ATOM 676 C C . GLU A 1 87 ? -0.263 -14.088 -4.259 1.00 85.69 87 GLU A C 1
ATOM 678 O O . GLU A 1 87 ? -1.024 -13.643 -3.407 1.00 85.69 87 GLU A O 1
ATOM 683 N N . ARG A 1 88 ? 0.892 -14.687 -3.934 1.00 86.69 88 ARG A N 1
ATOM 684 C CA . ARG A 1 88 ? 1.348 -14.849 -2.543 1.00 86.69 88 ARG A CA 1
ATOM 685 C C . ARG A 1 88 ? 1.490 -13.522 -1.808 1.00 86.69 88 ARG A C 1
ATOM 687 O O . ARG A 1 88 ? 1.159 -13.444 -0.636 1.00 86.69 88 ARG A O 1
ATOM 694 N N . LEU A 1 89 ? 1.977 -12.490 -2.493 1.00 86.19 89 LEU A N 1
ATOM 695 C CA . LEU A 1 89 ? 2.122 -11.170 -1.895 1.00 86.19 89 LEU A CA 1
ATOM 696 C C . LEU A 1 89 ? 0.754 -10.562 -1.580 1.00 86.19 89 LEU A C 1
ATOM 698 O O . LEU A 1 89 ? 0.564 -9.979 -0.519 1.00 86.19 89 LEU A O 1
ATOM 702 N N . VAL A 1 90 ? -0.197 -10.707 -2.503 1.00 86.88 90 VAL A N 1
ATOM 703 C CA . VAL A 1 90 ? -1.564 -10.212 -2.318 1.00 86.88 90 VAL A CA 1
ATOM 704 C C . VAL A 1 90 ? -2.253 -10.935 -1.155 1.00 86.88 90 VAL A C 1
ATOM 706 O O . VAL A 1 90 ? -2.924 -10.273 -0.370 1.00 86.88 90 VAL A O 1
ATOM 709 N N . ASP A 1 91 ? -2.038 -12.246 -0.988 1.00 88.25 91 ASP A N 1
ATOM 710 C CA . ASP A 1 91 ? -2.555 -13.007 0.164 1.00 88.25 91 ASP A CA 1
ATOM 711 C C . ASP A 1 91 ? -1.976 -12.504 1.496 1.00 88.25 91 ASP A C 1
ATOM 713 O O . ASP A 1 91 ? -2.720 -12.227 2.438 1.00 88.25 91 ASP A O 1
ATOM 717 N N . GLU A 1 92 ? -0.658 -12.293 1.557 1.00 88.06 92 GLU A N 1
ATOM 718 C CA . GLU A 1 92 ? 0.007 -11.767 2.755 1.00 88.06 92 GLU A CA 1
ATOM 719 C C . GLU A 1 92 ? -0.492 -10.360 3.112 1.00 88.06 92 GLU A C 1
ATOM 721 O O . GLU A 1 92 ? -0.742 -10.055 4.278 1.00 88.06 92 GLU A O 1
ATOM 726 N N . LEU A 1 93 ? -0.729 -9.512 2.109 1.00 87.25 93 LEU A N 1
ATOM 727 C CA . LEU A 1 93 ? -1.327 -8.196 2.318 1.00 87.25 93 LEU A CA 1
ATOM 728 C C . LEU A 1 93 ? -2.790 -8.293 2.773 1.00 87.25 93 LEU A C 1
ATOM 730 O O . LEU A 1 93 ? -3.190 -7.585 3.697 1.00 87.25 93 LEU A O 1
ATOM 734 N N . ALA A 1 94 ? -3.588 -9.203 2.214 1.00 85.25 94 ALA A N 1
ATOM 735 C CA . ALA A 1 94 ? -4.977 -9.394 2.633 1.00 85.25 94 ALA A CA 1
ATOM 736 C C . ALA A 1 94 ? -5.090 -9.737 4.134 1.00 85.25 94 ALA A C 1
ATOM 738 O O . ALA A 1 94 ? -6.006 -9.268 4.818 1.00 85.25 94 ALA A O 1
ATOM 739 N N . ARG A 1 95 ? -4.113 -10.469 4.691 1.00 86.19 95 ARG A N 1
ATOM 740 C CA . ARG A 1 95 ? -4.033 -10.785 6.133 1.00 86.19 95 ARG A CA 1
ATOM 741 C C . ARG A 1 95 ? -3.841 -9.552 7.017 1.00 86.19 95 ARG A C 1
ATOM 743 O O . ARG A 1 95 ? -4.318 -9.529 8.152 1.00 86.19 95 ARG A O 1
ATOM 750 N N . LEU A 1 96 ? -3.210 -8.501 6.496 1.00 82.31 96 LEU A N 1
ATOM 751 C CA . LEU A 1 96 ? -2.950 -7.248 7.214 1.00 82.31 96 LEU A CA 1
ATOM 752 C C . LEU A 1 96 ? -4.156 -6.295 7.239 1.00 82.31 96 LEU A C 1
ATOM 754 O O . LEU A 1 96 ? -4.050 -5.188 7.773 1.00 82.31 96 LEU A O 1
ATOM 758 N N . LYS A 1 97 ? -5.316 -6.723 6.715 1.00 83.12 97 LYS A N 1
ATOM 759 C CA . LYS A 1 97 ? -6.531 -5.899 6.570 1.00 83.12 97 LYS A CA 1
ATOM 760 C C . LYS A 1 97 ? -6.267 -4.607 5.792 1.00 83.12 97 LYS A C 1
ATOM 762 O O . LYS A 1 97 ? -6.793 -3.548 6.140 1.00 83.12 97 LYS A O 1
ATOM 767 N N . VAL A 1 98 ? -5.427 -4.700 4.765 1.00 85.94 98 VAL A N 1
ATOM 768 C CA . VAL A 1 98 ? -5.178 -3.609 3.822 1.00 85.94 98 VAL A CA 1
ATOM 769 C C . VAL A 1 98 ? -5.870 -3.906 2.501 1.00 85.94 98 VAL A C 1
ATOM 771 O O . VAL A 1 98 ? -6.061 -5.061 2.126 1.00 85.94 98 VAL A O 1
ATOM 774 N N . GLU A 1 99 ? -6.266 -2.854 1.805 1.00 87.81 99 GLU A N 1
ATOM 775 C CA . GLU A 1 99 ? -6.804 -2.935 0.457 1.00 87.81 99 GLU A CA 1
ATOM 776 C C . GLU A 1 99 ? -5.649 -2.900 -0.546 1.00 87.81 99 GLU A C 1
ATOM 778 O O . 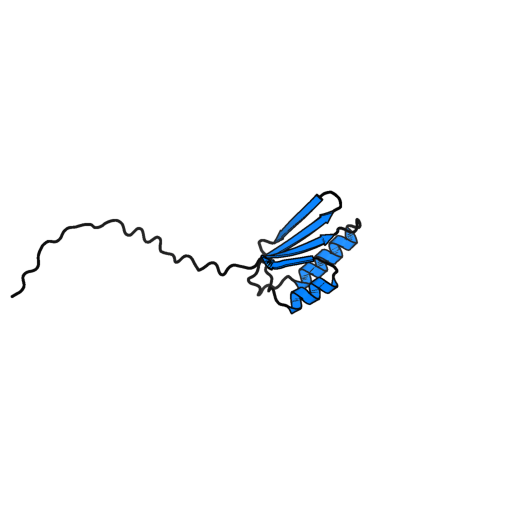GLU A 1 99 ? -4.697 -2.134 -0.388 1.00 87.81 99 GLU A O 1
ATOM 783 N N . VAL A 1 100 ? -5.719 -3.751 -1.567 1.00 88.81 100 VAL A N 1
ATOM 784 C CA . VAL A 1 100 ? -4.654 -3.921 -2.556 1.00 88.81 100 VAL A CA 1
ATOM 785 C C . VAL A 1 100 ? -5.242 -3.768 -3.949 1.00 88.81 100 VAL A C 1
ATOM 787 O O . VAL A 1 100 ? -6.152 -4.506 -4.320 1.00 88.81 100 VAL A O 1
ATOM 790 N N . SER A 1 101 ? -4.675 -2.853 -4.729 1.00 87.06 101 SER A N 1
ATOM 791 C CA . SER A 1 101 ? -5.015 -2.644 -6.138 1.00 87.06 101 SER A CA 1
ATOM 792 C C . SER A 1 101 ? -3.753 -2.684 -6.989 1.00 87.06 101 SER A C 1
ATOM 794 O O . SER A 1 101 ? -2.709 -2.176 -6.584 1.00 87.06 101 SER A O 1
ATOM 796 N N . VAL A 1 102 ? -3.837 -3.287 -8.172 1.00 85.31 102 VAL A N 1
ATOM 797 C CA . VAL A 1 102 ? -2.731 -3.350 -9.136 1.00 85.31 102 VAL A CA 1
ATOM 798 C C . VAL A 1 102 ? -3.111 -2.510 -10.347 1.00 85.31 102 VAL A C 1
ATOM 800 O O . VAL A 1 102 ? -4.127 -2.797 -10.979 1.00 85.31 102 VAL A O 1
ATOM 803 N N . GLU A 1 103 ? -2.297 -1.499 -10.652 1.00 76.12 103 GLU A N 1
ATOM 804 C CA . GLU A 1 103 ? -2.402 -0.664 -11.862 1.00 76.12 103 GLU A CA 1
ATOM 805 C C . GLU A 1 103 ? -1.372 -1.053 -12.930 1.00 76.12 103 GLU A C 1
ATOM 807 O O . GLU A 1 103 ? -0.222 -1.407 -12.560 1.00 76.12 103 GLU A O 1
#

pLDDT: mean 75.16, std 16.5, range [35.75, 89.94]

Sequence (103 aa):
GNGQNGVNGNESADNGSSRKGRKTVNARTLQITFQRTGNLERDKFRLREIHDIIANPRGRDRFQIVLANSSSSIRLGFPNDYCTISERLVDELARLKVEVSVE

Secondary structure (DSSP, 8-state):
------------------S---------EEEEEEE--S-HHHHHHHHHHHHHHH--TT--BEEEEEEE-SS-EEEEE-SS--B---HHHHHHHHHTT-EEEE-

Radius of gyration: 24.83 Å; chains: 1; bounding box: 37×29×88 Å

Foldseek 3Di:
DDDDDDDDDPPPDPPVPPPPPPPPPVQKEKEKEDEDPVDPVVVVVLVVVLCVLFFDPPARHFYWYWYDYPPDIDIGGDPPTGGHDDPVSVVVSVVSVIDIDID